Protein AF-A0A7S2WXE4-F1 (afdb_monomer_lite)

InterPro domains:
  IPR039902 Coiled-coil domain-containing protein CCDC148/CCDC112 [PTHR21549] (3-96)

Sequence (103 aa):
HLRLERLAASVAPEVEADPARARAHTFASSSMFEEDGEGRAFHDVHGYFDEKLFQDQRFRITEALRAAGLHATDYGRSVLTDIKSNVQHRPDMRTTYDKMVHR

pLDDT: mean 78.9, std 12.96, range [42.22, 96.81]

Radius of gyration: 27.21 Å; chains: 1; bounding box: 42×40×73 Å

Secondary structure (DSSP, 8-state):
-HHHHHHHHHT-------HHHHHSPPHHHHHHHHHS-TT-SS-------HHHHHHSHHHHHHHHHHHTT-TTSHHHHHHHHHPPP--PPPTT---HHHHHHT-

Organism: NCBI:txid1764295

Foldseek 3Di:
DVVVVVVCVVPPDPDPPDVVVVPDDDPVRVVVCVVVPPDDPDDDDPDDDPVVQVVWPLSVLCVVCVVVVNCPPPVNVVVSVPDDTPDDDDPVDDDPVNVVVVD

Structure (mmCIF, N/CA/C/O backbone):
data_AF-A0A7S2WXE4-F1
#
_entry.id   AF-A0A7S2WXE4-F1
#
loop_
_atom_site.group_PDB
_atom_site.id
_atom_site.type_symbol
_atom_site.label_atom_id
_atom_site.label_alt_id
_atom_site.label_comp_id
_atom_site.label_asym_id
_atom_site.label_entity_id
_atom_site.label_seq_id
_atom_site.pdbx_PDB_ins_code
_atom_site.Cartn_x
_atom_site.Cartn_y
_atom_site.Cartn_z
_atom_site.occupancy
_atom_site.B_iso_or_equiv
_atom_site.auth_seq_id
_atom_site.auth_comp_id
_atom_site.auth_asym_id
_atom_site.auth_atom_id
_atom_site.pdbx_PDB_model_num
ATOM 1 N N . HIS A 1 1 ? 1.929 14.724 -48.191 1.00 63.19 1 HIS A N 1
ATOM 2 C CA . HIS A 1 1 ? 2.956 13.665 -48.247 1.00 63.19 1 HIS A CA 1
ATOM 3 C C . HIS A 1 1 ? 4.350 14.230 -48.538 1.00 63.19 1 HIS A C 1
ATOM 5 O O . HIS A 1 1 ? 5.151 14.262 -47.614 1.00 63.19 1 HIS A O 1
ATOM 11 N N . LEU A 1 2 ? 4.591 14.871 -49.689 1.00 81.25 2 LEU A N 1
ATOM 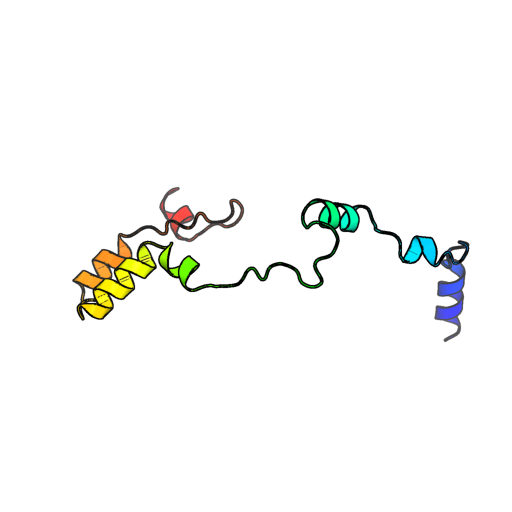12 C CA . LEU A 1 2 ? 5.921 15.380 -50.101 1.00 81.25 2 LEU A CA 1
ATOM 13 C C . LEU A 1 2 ? 6.679 16.296 -49.112 1.00 81.25 2 LEU A C 1
ATOM 15 O O . LEU A 1 2 ? 7.904 16.254 -49.038 1.00 81.25 2 LEU A O 1
ATOM 19 N N . ARG A 1 3 ? 5.983 17.149 -48.347 1.00 89.06 3 ARG A N 1
ATOM 20 C CA . ARG A 1 3 ? 6.636 18.040 -47.365 1.00 89.06 3 ARG A CA 1
ATOM 21 C C . ARG A 1 3 ? 7.254 17.265 -46.197 1.00 89.06 3 ARG A C 1
ATOM 23 O O . ARG A 1 3 ? 8.330 17.629 -45.738 1.00 89.06 3 ARG A O 1
ATOM 30 N N . LEU A 1 4 ? 6.564 16.230 -45.720 1.00 88.62 4 LEU A N 1
ATOM 31 C CA . LEU A 1 4 ? 7.023 15.417 -44.592 1.00 88.62 4 LEU A CA 1
ATOM 32 C C . LEU A 1 4 ? 8.195 14.528 -45.008 1.00 88.62 4 LEU A C 1
ATOM 34 O O . LEU A 1 4 ? 9.157 14.419 -44.262 1.00 88.62 4 LEU A O 1
ATOM 38 N N . GLU A 1 5 ? 8.158 13.983 -46.225 1.00 88.75 5 GLU A N 1
ATOM 39 C CA . GLU A 1 5 ? 9.248 13.181 -46.796 1.00 88.75 5 GLU A CA 1
ATOM 40 C C . GLU A 1 5 ? 10.547 13.985 -46.940 1.00 88.75 5 GLU A C 1
ATOM 42 O O . GLU A 1 5 ? 11.608 13.509 -46.546 1.00 88.75 5 GLU A O 1
ATOM 47 N N . ARG A 1 6 ? 10.478 15.238 -47.418 1.00 90.19 6 ARG A N 1
ATOM 48 C CA . ARG A 1 6 ? 11.661 16.120 -47.471 1.00 90.19 6 ARG A CA 1
ATOM 49 C C . ARG A 1 6 ? 12.225 16.437 -46.092 1.00 90.19 6 ARG A C 1
ATOM 51 O O . ARG A 1 6 ? 13.438 16.488 -45.930 1.00 90.19 6 ARG A O 1
ATOM 58 N N . LEU A 1 7 ? 11.350 16.675 -45.117 1.00 89.44 7 LEU A N 1
ATOM 59 C CA . LEU A 1 7 ? 11.773 17.011 -43.761 1.00 89.44 7 LEU A CA 1
ATOM 60 C C . LEU A 1 7 ? 12.403 15.793 -43.070 1.00 89.44 7 LEU A C 1
ATOM 62 O O . LEU A 1 7 ? 13.448 15.926 -42.442 1.00 89.44 7 LEU A O 1
ATOM 66 N N . ALA A 1 8 ? 11.837 14.601 -43.280 1.00 85.50 8 ALA A N 1
ATOM 67 C CA . ALA A 1 8 ? 12.426 13.342 -42.839 1.00 85.50 8 ALA A CA 1
ATOM 68 C C . ALA A 1 8 ? 13.804 13.103 -43.474 1.00 85.50 8 ALA A C 1
ATOM 70 O O . ALA A 1 8 ? 14.739 12.766 -42.758 1.00 85.50 8 ALA A O 1
ATOM 71 N N . ALA A 1 9 ? 13.962 13.358 -44.778 1.00 86.69 9 ALA A N 1
ATOM 72 C CA . ALA A 1 9 ? 15.254 13.239 -45.454 1.00 86.69 9 ALA A CA 1
ATOM 73 C C . ALA A 1 9 ? 16.302 14.233 -44.920 1.00 86.69 9 ALA A C 1
ATOM 75 O O . ALA A 1 9 ? 17.467 13.876 -44.799 1.00 86.69 9 ALA A O 1
ATOM 76 N N . SER A 1 10 ? 15.904 15.458 -44.551 1.00 86.94 10 SER A N 1
ATOM 77 C CA . SER A 1 10 ? 16.837 16.471 -44.023 1.00 86.94 10 SER A CA 1
ATOM 78 C C . SER A 1 10 ? 17.375 16.184 -42.618 1.00 86.94 10 SER A C 1
ATOM 80 O O . SER A 1 10 ? 18.373 16.775 -42.220 1.00 86.94 10 SER A O 1
ATOM 82 N N . VAL A 1 11 ? 16.708 15.306 -41.865 1.00 85.62 11 VAL A N 1
ATOM 83 C CA . VAL A 1 11 ? 17.080 14.934 -40.487 1.00 85.62 11 VAL A CA 1
ATOM 84 C C . VAL A 1 11 ? 17.429 13.442 -40.404 1.00 85.62 11 VAL A C 1
ATOM 86 O O . VAL A 1 11 ? 17.654 12.913 -39.319 1.00 85.62 11 VAL A O 1
ATOM 89 N N . ALA A 1 12 ? 17.471 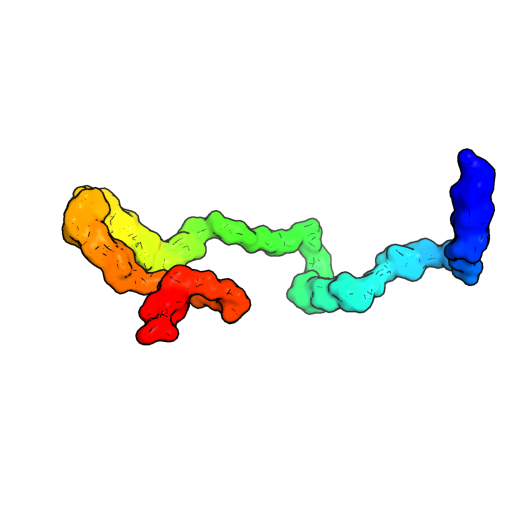12.740 -41.542 1.00 79.69 12 ALA A N 1
ATOM 90 C CA . ALA A 1 12 ? 17.792 11.324 -41.580 1.00 79.69 12 ALA A CA 1
ATOM 91 C C . ALA A 1 12 ? 19.247 11.126 -41.118 1.00 79.69 12 ALA A C 1
ATOM 93 O O . ALA A 1 12 ? 20.157 11.681 -41.734 1.00 79.69 12 ALA A O 1
ATOM 94 N N . PRO A 1 13 ? 19.491 10.370 -40.037 1.00 76.12 13 PRO A N 1
ATOM 95 C CA . PRO A 1 13 ? 20.847 10.120 -39.578 1.00 76.12 13 PRO A CA 1
ATOM 96 C C . PRO A 1 13 ? 21.583 9.241 -40.597 1.00 76.12 13 PRO A C 1
ATOM 98 O O . PRO A 1 13 ? 21.144 8.130 -40.891 1.00 76.12 13 PRO A O 1
ATOM 101 N N . GLU A 1 14 ? 22.719 9.718 -41.112 1.00 77.75 14 GLU A N 1
ATOM 102 C CA . GLU A 1 14 ? 23.666 8.905 -41.887 1.00 77.75 14 GLU A CA 1
ATOM 103 C C . GLU A 1 14 ? 24.438 7.985 -40.938 1.00 77.75 14 GLU A C 1
ATOM 105 O O . GLU A 1 14 ? 25.593 8.217 -40.587 1.00 77.75 14 GLU A O 1
ATOM 110 N N . VAL A 1 15 ? 23.766 6.951 -40.445 1.00 76.88 15 VAL A N 1
ATOM 111 C CA . VAL A 1 15 ? 24.391 5.922 -39.619 1.00 76.88 15 VAL A CA 1
ATOM 112 C C . VAL A 1 15 ? 24.029 4.570 -40.202 1.00 76.88 15 VAL A C 1
ATOM 114 O O . VAL A 1 15 ? 22.874 4.317 -40.542 1.00 76.88 15 VAL A O 1
ATOM 117 N N . GLU A 1 16 ? 25.024 3.695 -40.308 1.00 81.62 16 GLU A N 1
ATOM 118 C CA . GLU A 1 16 ? 24.811 2.323 -40.745 1.00 81.62 16 GLU A CA 1
ATOM 119 C C . GLU A 1 16 ? 23.798 1.623 -39.825 1.00 81.62 16 GLU A C 1
ATOM 121 O O . GLU A 1 16 ? 23.802 1.793 -38.595 1.00 81.62 16 GLU A O 1
ATOM 126 N N . ALA A 1 17 ? 22.894 0.860 -40.441 1.00 80.12 17 ALA A N 1
ATOM 127 C CA . ALA A 1 17 ? 21.902 0.080 -39.725 1.00 80.12 17 ALA A CA 1
ATOM 128 C C . ALA A 1 17 ? 22.608 -1.060 -38.981 1.00 80.12 17 ALA A C 1
ATOM 130 O O . ALA A 1 17 ? 22.860 -2.121 -39.543 1.00 80.12 17 ALA A O 1
ATOM 131 N N . ASP A 1 18 ? 22.919 -0.819 -37.710 1.00 86.19 18 ASP A N 1
ATOM 132 C CA . ASP A 1 18 ? 23.569 -1.780 -36.825 1.00 86.19 18 ASP A CA 1
ATOM 133 C C . ASP A 1 18 ? 22.528 -2.438 -35.896 1.00 86.19 18 ASP A C 1
ATOM 135 O O . ASP A 1 18 ? 22.168 -1.876 -34.849 1.00 86.19 18 ASP A O 1
ATOM 139 N N . PRO A 1 19 ? 22.006 -3.626 -36.260 1.00 84.62 19 PRO A N 1
ATOM 140 C CA . PRO A 1 19 ? 21.029 -4.335 -35.446 1.00 84.62 19 PRO A CA 1
ATOM 141 C C . PRO A 1 19 ? 21.635 -4.901 -34.156 1.00 84.62 19 PRO A C 1
ATOM 143 O O . PRO A 1 19 ? 20.881 -5.199 -33.230 1.00 84.62 19 PRO A O 1
ATOM 146 N N . ALA A 1 20 ? 22.960 -5.073 -34.080 1.00 86.00 20 ALA A N 1
ATOM 147 C CA . ALA A 1 20 ? 23.625 -5.541 -32.870 1.00 86.00 20 ALA A CA 1
ATOM 148 C C . ALA A 1 20 ? 23.649 -4.422 -31.822 1.00 86.00 20 ALA A C 1
ATOM 150 O O . ALA A 1 20 ? 23.194 -4.634 -30.700 1.00 86.00 20 ALA A O 1
ATOM 151 N N . ARG A 1 21 ? 24.038 -3.199 -32.212 1.00 82.06 21 ARG A N 1
ATOM 152 C CA . ARG A 1 21 ? 23.957 -2.007 -31.348 1.00 82.06 21 ARG A CA 1
ATOM 153 C C . ARG A 1 21 ? 22.527 -1.699 -30.915 1.00 82.06 21 ARG A C 1
ATOM 155 O O . ARG A 1 21 ? 22.313 -1.322 -29.771 1.00 82.06 21 ARG A O 1
ATOM 162 N N . ALA A 1 22 ? 21.547 -1.873 -31.802 1.00 82.94 22 ALA A N 1
ATOM 163 C CA . ALA A 1 22 ? 20.144 -1.615 -31.474 1.00 82.94 22 ALA A CA 1
ATOM 164 C C . ALA A 1 22 ? 19.578 -2.567 -30.403 1.00 82.94 22 ALA A C 1
ATOM 166 O O . ALA A 1 22 ? 18.643 -2.198 -29.698 1.00 82.94 22 ALA A O 1
ATOM 167 N N . ARG A 1 23 ? 20.126 -3.786 -30.290 1.00 82.00 23 ARG A N 1
ATOM 168 C CA . ARG A 1 23 ? 19.730 -4.779 -29.276 1.00 82.00 23 ARG A CA 1
ATOM 169 C C . ARG A 1 23 ? 20.653 -4.809 -28.060 1.00 82.00 23 ARG A C 1
ATOM 171 O O . ARG A 1 23 ? 20.346 -5.510 -27.101 1.00 82.00 23 ARG A O 1
ATOM 178 N N . ALA A 1 24 ? 21.776 -4.099 -28.106 1.00 84.12 24 ALA A N 1
ATOM 179 C CA . ALA A 1 24 ? 22.709 -4.035 -26.996 1.00 84.12 24 ALA A CA 1
ATOM 180 C C . ALA A 1 24 ? 22.079 -3.309 -25.799 1.00 84.12 24 ALA A C 1
ATOM 182 O O . ALA A 1 24 ? 21.256 -2.403 -25.955 1.00 84.12 24 ALA A O 1
ATOM 183 N N . HIS A 1 25 ? 22.496 -3.692 -24.593 1.00 80.75 25 HIS A N 1
ATOM 184 C CA . HIS A 1 25 ? 22.080 -2.997 -23.384 1.00 80.75 25 HIS A CA 1
ATOM 185 C C . HIS A 1 25 ? 22.556 -1.542 -23.422 1.00 80.75 25 HIS A C 1
ATOM 187 O O . HIS A 1 25 ? 23.716 -1.235 -23.689 1.00 80.75 25 HIS A O 1
ATOM 193 N N . THR A 1 26 ? 21.637 -0.632 -23.129 1.00 82.81 26 THR A N 1
ATOM 194 C CA . THR A 1 26 ? 21.961 0.760 -22.819 1.00 82.81 26 THR A CA 1
ATOM 195 C C . THR A 1 26 ? 22.488 0.868 -21.392 1.00 82.81 26 THR A C 1
ATOM 197 O O . THR A 1 26 ? 22.179 0.013 -20.562 1.00 82.81 26 THR A O 1
ATOM 200 N N . PHE A 1 27 ? 23.197 1.955 -21.079 1.00 77.69 27 PHE A N 1
ATOM 201 C CA . PHE A 1 27 ? 23.725 2.223 -19.734 1.00 77.69 27 PHE A CA 1
ATOM 202 C C . PHE A 1 27 ? 22.648 2.158 -18.632 1.00 77.69 27 PHE A C 1
ATOM 204 O O . PHE A 1 27 ? 22.893 1.646 -17.545 1.00 77.69 27 PHE A O 1
ATOM 211 N N . ALA A 1 28 ? 21.434 2.634 -18.930 1.00 73.00 28 ALA A N 1
ATOM 212 C CA . ALA A 1 28 ? 20.302 2.569 -18.005 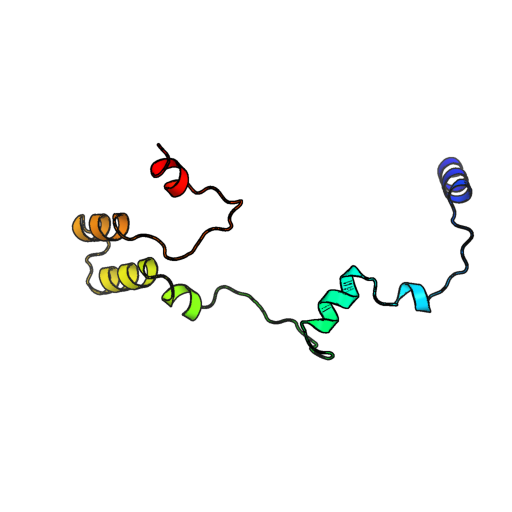1.00 73.00 28 ALA A CA 1
ATOM 213 C C . ALA A 1 28 ? 19.741 1.146 -17.844 1.00 73.00 28 ALA A C 1
ATOM 215 O O . ALA A 1 28 ? 19.291 0.780 -16.766 1.00 73.00 28 ALA A O 1
ATOM 216 N N . SER A 1 29 ? 19.760 0.334 -18.906 1.00 68.94 29 SER A N 1
ATOM 217 C CA . SER A 1 29 ? 19.330 -1.064 -18.804 1.00 68.94 29 SER A CA 1
ATOM 218 C C . SER A 1 29 ? 20.394 -1.954 -18.167 1.00 68.94 29 SER A C 1
ATOM 220 O O . SER A 1 29 ? 20.035 -2.863 -17.434 1.00 68.94 29 SER A O 1
ATOM 222 N N . SER A 1 30 ? 21.688 -1.694 -18.388 1.00 69.75 30 SER A N 1
ATOM 223 C CA . SER A 1 30 ? 22.769 -2.518 -17.833 1.00 69.75 30 SER A CA 1
ATOM 224 C C . SER A 1 30 ? 22.813 -2.465 -16.309 1.00 69.75 30 SER A C 1
ATOM 226 O O . SER A 1 30 ? 23.080 -3.483 -15.688 1.00 69.75 30 SER A O 1
ATOM 228 N N . SER A 1 31 ? 22.474 -1.326 -15.691 1.00 66.38 31 SER A N 1
ATOM 229 C CA . SER A 1 31 ? 22.403 -1.235 -14.226 1.00 66.38 31 SER A CA 1
ATOM 230 C C . SER A 1 31 ? 21.303 -2.106 -13.612 1.00 66.38 31 SER A C 1
ATOM 232 O O . SER A 1 31 ? 21.438 -2.506 -12.465 1.00 66.38 31 SER A O 1
ATOM 234 N N . MET A 1 32 ? 20.234 -2.421 -14.355 1.00 60.38 32 MET A N 1
ATOM 235 C CA . MET A 1 32 ? 19.175 -3.320 -13.870 1.00 60.38 32 MET A CA 1
ATOM 236 C C . MET A 1 32 ? 19.600 -4.796 -13.906 1.00 60.38 32 MET A C 1
ATOM 238 O O . MET A 1 32 ? 19.147 -5.574 -13.075 1.00 60.38 32 MET A O 1
ATOM 242 N N . PHE A 1 33 ? 20.473 -5.183 -14.843 1.00 58.44 33 PHE A N 1
ATOM 243 C CA . PHE A 1 33 ? 20.957 -6.566 -14.969 1.00 58.44 33 PHE A CA 1
ATOM 244 C C . PHE A 1 33 ? 21.973 -6.953 -13.885 1.00 58.44 33 PHE A C 1
ATOM 246 O O . PHE A 1 33 ? 22.093 -8.131 -13.562 1.00 58.44 33 PHE A O 1
ATOM 253 N N . GLU A 1 34 ? 22.684 -5.979 -13.313 1.00 59.16 34 GLU A N 1
ATOM 254 C CA . GLU A 1 34 ? 23.660 -6.217 -12.239 1.00 59.16 34 GLU A CA 1
ATOM 255 C C . GLU A 1 34 ? 22.989 -6.466 -10.873 1.00 59.16 34 GLU A C 1
ATOM 257 O O . GLU A 1 34 ? 23.520 -7.219 -10.058 1.00 59.16 34 GLU A O 1
ATOM 262 N N . GLU A 1 35 ? 21.823 -5.861 -10.604 1.00 56.22 35 GLU A N 1
ATOM 263 C CA . GLU A 1 35 ? 21.105 -6.029 -9.325 1.00 56.22 35 GLU A CA 1
ATOM 264 C C . GLU A 1 35 ? 20.207 -7.280 -9.305 1.00 56.22 35 GLU A C 1
ATOM 266 O O . GLU A 1 35 ? 20.146 -7.982 -8.293 1.00 56.22 35 GLU A O 1
ATOM 271 N N . ASP A 1 36 ? 19.573 -7.609 -10.434 1.00 54.88 36 ASP A N 1
ATOM 272 C CA . ASP A 1 36 ? 18.672 -8.754 -10.583 1.00 54.88 36 ASP A CA 1
ATOM 273 C C . ASP A 1 36 ? 19.349 -9.831 -11.442 1.00 54.88 36 ASP A C 1
ATOM 275 O O . ASP A 1 36 ? 19.137 -9.896 -12.652 1.00 54.88 36 ASP A O 1
ATOM 279 N N . GLY A 1 37 ? 20.191 -10.653 -10.807 1.00 55.72 37 GLY A N 1
ATOM 280 C CA . GLY A 1 37 ? 21.075 -11.628 -11.457 1.00 55.72 37 GLY A CA 1
ATOM 281 C C . GLY A 1 37 ? 20.535 -12.288 -12.736 1.00 55.72 37 GLY A C 1
ATOM 282 O O . GLY A 1 37 ? 19.383 -12.729 -12.805 1.00 55.72 37 GLY A O 1
ATOM 283 N N . GLU A 1 38 ? 21.415 -12.371 -13.736 1.00 52.78 38 GLU A N 1
ATOM 284 C CA . GLU A 1 38 ? 21.164 -12.899 -15.078 1.00 52.78 38 GLU A CA 1
ATOM 285 C C . GLU A 1 38 ? 20.254 -14.146 -15.071 1.00 52.78 38 GLU A C 1
ATOM 287 O O . GLU A 1 38 ? 20.603 -15.195 -14.529 1.00 52.78 38 GLU A O 1
ATOM 292 N N . GLY A 1 39 ? 19.079 -14.049 -15.708 1.00 59.19 39 GLY A N 1
ATOM 293 C CA . GLY A 1 39 ? 18.263 -15.220 -16.056 1.00 59.19 39 GLY A CA 1
ATOM 294 C C . GLY A 1 39 ? 16.880 -15.343 -15.410 1.00 59.19 39 GLY A C 1
ATOM 295 O O . GLY A 1 39 ? 16.208 -16.352 -15.639 1.00 59.19 39 GLY A O 1
ATOM 296 N N . ARG A 1 40 ? 16.388 -14.357 -14.650 1.00 62.56 40 ARG A N 1
ATOM 297 C CA . ARG A 1 40 ? 14.980 -14.387 -14.211 1.00 62.56 40 ARG A CA 1
ATOM 298 C C . ARG A 1 40 ? 14.040 -13.993 -15.352 1.00 62.56 40 ARG A C 1
ATOM 300 O O . ARG A 1 40 ? 14.059 -12.866 -15.829 1.00 62.56 40 ARG A O 1
ATOM 307 N N . ALA A 1 41 ? 13.173 -14.923 -15.758 1.00 69.44 41 ALA A N 1
ATOM 308 C CA . ALA A 1 41 ? 12.120 -14.666 -16.747 1.00 69.44 41 ALA A CA 1
ATOM 309 C C . ALA A 1 41 ? 11.048 -13.676 -16.245 1.00 69.44 41 ALA A C 1
ATOM 311 O O . ALA A 1 41 ? 10.357 -13.057 -17.050 1.00 69.44 41 ALA A O 1
ATOM 312 N N . PHE A 1 42 ? 10.915 -13.526 -14.924 1.00 68.56 42 PHE A N 1
ATOM 313 C CA . PHE A 1 42 ? 9.994 -12.596 -14.281 1.00 68.56 42 PHE A CA 1
ATOM 314 C C . PHE A 1 42 ? 10.698 -11.886 -13.127 1.00 68.56 42 PHE A C 1
ATOM 316 O O . PHE A 1 42 ? 11.391 -12.527 -12.336 1.00 68.56 42 PHE A O 1
ATOM 323 N N . HIS A 1 43 ? 10.498 -10.573 -13.034 1.00 69.31 43 HIS A N 1
ATOM 324 C CA . HIS A 1 43 ? 10.935 -9.779 -11.889 1.00 69.31 43 HIS A CA 1
ATOM 325 C C . HIS A 1 43 ? 10.120 -10.131 -10.641 1.00 69.31 43 HIS A C 1
ATOM 327 O O . HIS A 1 43 ? 8.985 -10.613 -10.740 1.00 69.31 43 HIS A O 1
ATOM 333 N N . ASP A 1 44 ? 10.685 -9.852 -9.467 1.00 72.31 44 ASP A N 1
ATOM 334 C CA . ASP A 1 44 ? 9.973 -10.029 -8.208 1.00 72.31 44 ASP A CA 1
ATOM 335 C C . ASP A 1 44 ? 8.741 -9.110 -8.174 1.00 72.31 44 ASP A C 1
ATOM 337 O O . ASP A 1 44 ? 8.805 -7.901 -8.410 1.00 72.31 44 ASP A O 1
ATOM 341 N N . VAL A 1 45 ? 7.575 -9.697 -7.898 1.00 74.31 45 VAL A N 1
ATOM 342 C CA . VAL A 1 45 ? 6.323 -8.942 -7.817 1.00 74.31 45 VAL A CA 1
ATOM 343 C C . VAL A 1 45 ? 6.271 -8.239 -6.466 1.00 74.31 45 VAL A C 1
ATOM 345 O O . VAL A 1 45 ? 5.918 -8.828 -5.445 1.00 74.31 45 VAL A O 1
ATOM 348 N N . HIS A 1 46 ? 6.599 -6.952 -6.451 1.00 70.12 46 HIS A N 1
ATOM 349 C CA . HIS A 1 46 ? 6.431 -6.102 -5.275 1.00 70.12 46 HIS A CA 1
ATOM 350 C C . HIS A 1 46 ? 4.967 -5.654 -5.136 1.00 70.12 46 HIS A C 1
ATOM 352 O O . HIS A 1 46 ? 4.598 -4.539 -5.501 1.00 70.12 46 HIS A O 1
ATOM 358 N N . GLY A 1 47 ? 4.119 -6.561 -4.644 1.00 71.69 47 GLY A N 1
ATOM 359 C CA . GLY A 1 47 ? 2.692 -6.333 -4.401 1.00 71.69 47 GLY A CA 1
ATOM 360 C C . GLY A 1 47 ? 2.334 -6.022 -2.943 1.00 71.69 47 GLY A C 1
ATOM 361 O O . GLY A 1 47 ? 3.180 -6.003 -2.045 1.00 71.69 47 GLY A O 1
ATOM 362 N N . TYR A 1 48 ? 1.039 -5.803 -2.704 1.00 70.25 48 TYR A N 1
ATOM 363 C CA . TYR A 1 48 ? 0.469 -5.681 -1.362 1.00 70.25 48 TYR A CA 1
ATOM 364 C C . TYR A 1 48 ? 0.158 -7.074 -0.816 1.00 70.25 48 TYR A C 1
ATOM 366 O O . TYR A 1 48 ? -0.897 -7.633 -1.103 1.00 70.25 48 TYR A O 1
ATOM 374 N N . PHE A 1 49 ? 1.099 -7.638 -0.065 1.00 83.44 49 PHE A N 1
ATOM 375 C CA . PHE A 1 49 ? 0.917 -8.924 0.602 1.00 83.44 49 PHE A CA 1
ATOM 376 C C . PHE A 1 49 ? 0.340 -8.750 2.008 1.00 83.44 49 PHE A C 1
ATOM 378 O O . PHE A 1 49 ? 0.626 -7.756 2.685 1.00 83.44 49 PHE A O 1
ATOM 385 N N . ASP A 1 50 ? -0.411 -9.742 2.480 1.00 83.94 50 ASP A N 1
ATOM 386 C CA . ASP A 1 50 ? -0.995 -9.722 3.822 1.00 83.94 50 ASP A CA 1
ATOM 387 C C . ASP A 1 50 ? 0.091 -9.607 4.900 1.00 83.94 50 ASP A C 1
ATOM 389 O O . ASP A 1 50 ? -0.065 -8.846 5.857 1.00 83.94 50 ASP A O 1
ATOM 393 N N . GLU A 1 51 ? 1.257 -10.243 4.715 1.00 85.31 51 GLU A N 1
ATOM 394 C CA . GLU A 1 51 ? 2.364 -10.119 5.670 1.00 85.31 51 GLU A CA 1
ATOM 395 C C . GLU A 1 51 ? 2.847 -8.669 5.809 1.00 85.31 51 GLU A C 1
ATOM 397 O O . GLU A 1 51 ? 3.263 -8.256 6.893 1.00 85.31 51 GLU A O 1
ATOM 402 N N . LYS A 1 52 ? 2.768 -7.870 4.735 1.00 81.44 52 LYS A N 1
ATOM 403 C CA . LYS A 1 52 ? 3.107 -6.440 4.765 1.00 81.44 52 LYS A CA 1
ATOM 404 C C . LYS A 1 52 ? 2.053 -5.623 5.508 1.00 81.44 52 LYS A C 1
ATOM 406 O O . LYS A 1 52 ? 2.425 -4.687 6.211 1.00 81.44 52 LYS A O 1
ATOM 411 N N . LEU A 1 53 ? 0.773 -5.989 5.424 1.00 83.75 53 LEU A N 1
ATOM 412 C CA . LEU A 1 53 ? -0.291 -5.334 6.197 1.00 83.75 53 LEU A CA 1
ATOM 413 C C . LEU A 1 53 ? -0.097 -5.553 7.701 1.00 83.75 53 LEU A C 1
ATOM 415 O O . LEU A 1 53 ? -0.180 -4.607 8.483 1.00 83.75 53 LEU A O 1
ATOM 419 N N . PHE A 1 54 ? 0.255 -6.774 8.109 1.00 87.81 54 PHE A N 1
ATOM 420 C CA . PHE A 1 54 ? 0.494 -7.097 9.518 1.00 87.81 54 PHE A CA 1
ATOM 421 C C . PHE A 1 54 ? 1.780 -6.480 10.097 1.00 87.81 54 PHE A C 1
ATOM 423 O O . PHE A 1 54 ? 1.933 -6.445 11.321 1.00 87.81 54 PHE A O 1
ATOM 430 N N . GLN A 1 55 ? 2.683 -5.936 9.272 1.00 85.19 55 GLN A N 1
ATOM 431 C CA . GLN A 1 55 ? 3.810 -5.131 9.766 1.00 85.19 55 GLN A CA 1
ATOM 432 C C . GLN A 1 55 ? 3.331 -3.803 10.369 1.00 85.19 55 GLN A C 1
ATOM 434 O O . GLN A 1 55 ? 3.897 -3.341 11.367 1.00 85.19 55 GLN A O 1
ATOM 439 N N . ASP A 1 56 ? 2.253 -3.219 9.836 1.00 86.00 56 ASP A N 1
ATOM 440 C CA . ASP A 1 56 ? 1.678 -1.990 10.376 1.00 86.00 56 ASP A CA 1
ATOM 441 C C . ASP A 1 56 ? 0.988 -2.260 11.727 1.00 86.00 56 ASP A C 1
ATOM 443 O O . ASP A 1 56 ? 0.124 -3.130 11.884 1.00 86.00 56 ASP A O 1
ATOM 447 N N . GLN A 1 57 ? 1.391 -1.505 12.750 1.00 88.44 57 GLN A N 1
ATOM 448 C CA . GLN A 1 57 ? 0.798 -1.579 14.082 1.00 88.44 57 GLN A CA 1
ATOM 449 C C . GLN A 1 57 ? -0.669 -1.123 14.083 1.00 88.44 57 GLN A C 1
ATOM 451 O O . GLN A 1 57 ? -1.487 -1.720 14.785 1.00 88.44 57 GLN A O 1
ATOM 456 N N . ARG A 1 58 ? -1.021 -0.108 13.281 1.00 88.94 58 ARG A N 1
ATOM 457 C CA . ARG A 1 58 ? -2.401 0.386 13.164 1.00 88.94 58 ARG A CA 1
ATOM 458 C C . ARG A 1 58 ? -3.327 -0.709 12.659 1.00 88.94 58 ARG A C 1
ATOM 460 O O . ARG A 1 58 ? -4.405 -0.901 13.219 1.00 88.94 58 ARG A O 1
ATOM 467 N N . PHE A 1 59 ? -2.889 -1.449 11.641 1.00 91.44 59 PHE A N 1
ATOM 468 C CA . PHE A 1 59 ? -3.672 -2.532 11.056 1.00 91.44 59 PHE A CA 1
ATOM 469 C C . PHE A 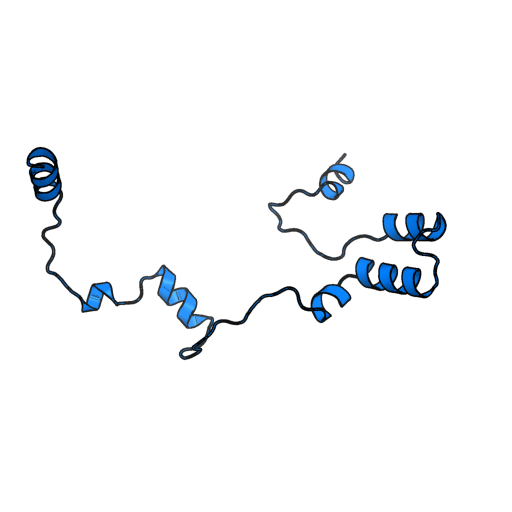1 59 ? -3.931 -3.649 12.075 1.00 91.44 59 PHE A C 1
ATOM 471 O O . PHE A 1 59 ? -5.080 -4.018 12.312 1.00 91.44 59 PHE A O 1
ATOM 478 N N . ARG A 1 60 ? -2.883 -4.102 12.777 1.00 92.12 60 ARG A N 1
ATOM 479 C CA . ARG A 1 60 ? -3.003 -5.122 13.834 1.00 92.12 60 ARG A CA 1
ATOM 480 C C . ARG A 1 60 ? -3.983 -4.733 14.938 1.00 92.12 60 ARG A C 1
ATOM 482 O O . ARG A 1 60 ? -4.800 -5.550 15.354 1.00 92.12 60 ARG A O 1
ATOM 489 N N . ILE A 1 61 ? -3.910 -3.490 15.413 1.00 93.44 61 ILE A N 1
ATOM 490 C CA . ILE A 1 61 ? -4.796 -3.013 16.481 1.00 93.44 61 ILE A CA 1
ATOM 491 C C . ILE A 1 61 ? -6.235 -2.872 15.976 1.00 93.44 61 ILE A C 1
ATOM 493 O O . ILE A 1 61 ? -7.169 -3.226 16.693 1.00 93.44 61 ILE A O 1
ATOM 497 N N . THR A 1 62 ? -6.422 -2.426 14.733 1.00 93.69 62 THR A N 1
ATOM 498 C CA . THR A 1 62 ? -7.746 -2.344 14.097 1.00 93.69 62 THR A CA 1
ATOM 499 C C . THR A 1 62 ? -8.428 -3.710 14.063 1.00 93.69 62 THR A C 1
ATOM 501 O O . THR A 1 62 ? -9.578 -3.829 14.488 1.00 93.69 62 THR A O 1
ATOM 504 N N . GLU A 1 63 ? -7.712 -4.748 13.628 1.00 95.38 63 GLU A N 1
ATOM 505 C CA . GLU A 1 63 ? -8.247 -6.112 13.579 1.00 95.38 63 GLU A CA 1
ATOM 506 C C . GLU A 1 63 ? -8.542 -6.665 14.980 1.00 95.38 63 GLU A C 1
ATOM 508 O O . GLU A 1 63 ? -9.608 -7.240 15.197 1.00 95.38 63 GLU A O 1
ATOM 513 N N . ALA A 1 64 ? -7.681 -6.403 15.970 1.00 95.31 64 ALA A N 1
ATOM 514 C CA . ALA A 1 64 ? -7.941 -6.790 17.359 1.00 95.31 64 ALA A CA 1
ATOM 515 C C . ALA A 1 64 ? -9.200 -6.108 17.935 1.00 95.31 64 ALA A C 1
ATOM 517 O O . ALA A 1 64 ? -10.038 -6.760 18.561 1.00 95.31 64 ALA A O 1
ATOM 518 N N . LEU A 1 65 ? -9.378 -4.806 17.684 1.00 95.88 65 LEU A N 1
ATOM 519 C CA . LEU A 1 65 ? -10.568 -4.058 18.102 1.00 95.88 65 LEU A CA 1
ATOM 520 C C . LEU A 1 65 ? -11.831 -4.542 17.387 1.00 95.88 65 LEU A C 1
ATOM 522 O O . LEU A 1 65 ? -12.909 -4.549 17.984 1.00 95.88 65 LEU A O 1
ATOM 526 N N . ARG A 1 66 ? -11.719 -4.943 16.117 1.00 95.56 66 ARG A N 1
ATOM 527 C CA . ARG A 1 66 ? -12.830 -5.513 15.348 1.00 95.56 66 ARG A CA 1
ATOM 528 C C . ARG A 1 66 ? -13.232 -6.879 15.898 1.00 95.56 66 ARG A C 1
ATOM 530 O O . ARG A 1 66 ? -14.419 -7.089 16.129 1.00 95.56 66 ARG A O 1
ATOM 537 N N . ALA A 1 67 ? -12.266 -7.752 16.180 1.00 96.81 67 ALA A N 1
ATOM 538 C CA . ALA A 1 67 ? -12.509 -9.058 16.792 1.00 96.81 67 ALA A CA 1
ATOM 539 C C . ALA A 1 67 ? -13.173 -8.942 18.177 1.00 96.81 67 ALA A C 1
ATOM 541 O O . ALA A 1 67 ? -14.026 -9.754 18.522 1.00 96.81 67 ALA A O 1
ATOM 542 N N . ALA A 1 68 ? -12.837 -7.898 18.941 1.00 96.38 68 ALA A N 1
ATOM 543 C CA . ALA A 1 68 ? -13.460 -7.596 20.231 1.00 96.38 68 ALA A CA 1
ATOM 544 C C . ALA A 1 68 ? -14.810 -6.851 20.129 1.00 96.38 68 ALA A C 1
ATOM 546 O O . ALA A 1 68 ? -15.424 -6.563 21.154 1.00 96.38 68 ALA A O 1
ATOM 547 N N . GLY A 1 69 ? -15.266 -6.476 18.927 1.00 96.25 69 GLY A N 1
ATOM 548 C CA . GLY A 1 69 ? -16.483 -5.675 18.730 1.00 96.25 69 GLY A CA 1
ATOM 549 C C . GLY A 1 69 ? -16.373 -4.210 19.183 1.00 96.25 69 GLY A C 1
ATOM 550 O O . GLY A 1 69 ? -17.368 -3.490 19.197 1.00 96.25 69 GLY A O 1
ATOM 551 N N . LEU A 1 70 ? -15.172 -3.739 19.527 1.00 96.38 70 LEU A N 1
ATOM 552 C CA . LEU A 1 70 ? -14.922 -2.394 20.057 1.00 96.38 70 LEU A CA 1
ATOM 553 C C . LEU A 1 70 ? -14.566 -1.367 18.977 1.00 96.38 70 LEU A C 1
ATOM 555 O O . LEU A 1 70 ? -14.566 -0.171 19.257 1.00 96.38 70 LEU A O 1
ATOM 559 N N . HIS A 1 71 ? -14.297 -1.798 17.743 1.00 94.19 71 HIS A N 1
ATOM 560 C CA . HIS A 1 71 ? -13.847 -0.934 16.644 1.00 94.19 71 HIS A CA 1
ATOM 561 C C . HIS A 1 71 ? -14.728 0.307 16.413 1.00 94.19 71 HIS A C 1
ATOM 563 O O . HIS A 1 71 ? -14.219 1.390 16.140 1.00 94.19 71 HIS A O 1
ATOM 569 N N . ALA A 1 72 ? -16.053 0.163 16.504 1.00 94.12 72 ALA A N 1
ATOM 570 C CA . ALA A 1 72 ? -16.992 1.260 16.253 1.00 94.12 72 ALA A CA 1
ATOM 571 C C . ALA A 1 72 ? -17.299 2.119 17.496 1.00 94.12 72 ALA A C 1
ATOM 573 O O . ALA A 1 72 ? -18.025 3.106 17.381 1.00 94.12 72 ALA A O 1
ATOM 574 N N . THR A 1 73 ? -16.778 1.748 18.667 1.00 96.50 73 THR A N 1
ATOM 575 C CA . THR A 1 73 ? -16.993 2.480 19.922 1.00 96.50 73 THR A CA 1
ATOM 576 C C . THR A 1 73 ? -16.122 3.731 19.985 1.00 96.50 73 THR A C 1
ATOM 578 O O . THR A 1 73 ? -15.095 3.814 19.310 1.00 96.50 73 THR A O 1
ATOM 581 N N . ASP A 1 74 ? -16.489 4.692 20.832 1.00 95.94 74 ASP A N 1
ATOM 582 C CA . ASP A 1 74 ? -15.677 5.899 21.034 1.00 95.94 74 ASP A CA 1
ATOM 583 C C . ASP A 1 74 ? -14.281 5.566 21.570 1.00 95.94 74 ASP A C 1
ATOM 585 O O . ASP A 1 74 ? -13.301 6.175 2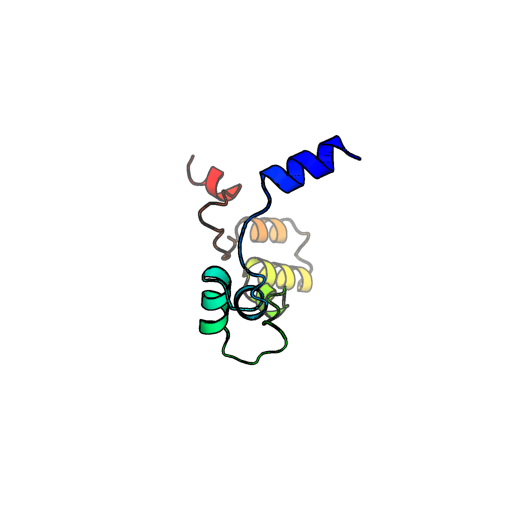1.147 1.00 95.94 74 ASP A O 1
ATOM 589 N N . TYR A 1 75 ? -14.178 4.523 22.401 1.00 94.38 75 TYR A N 1
ATOM 590 C CA . TYR A 1 75 ? -12.901 3.972 22.852 1.00 94.38 75 TYR A CA 1
ATOM 591 C C . TYR A 1 75 ? -12.062 3.423 21.690 1.00 94.38 75 TYR A C 1
ATOM 593 O O . TYR A 1 75 ? -10.885 3.749 21.555 1.00 94.38 75 TYR A O 1
ATOM 601 N N . GLY A 1 76 ? -12.661 2.617 20.809 1.00 94.44 76 GLY A N 1
ATOM 602 C CA . GLY A 1 76 ? -11.960 2.099 19.631 1.00 94.44 76 GLY A CA 1
ATOM 603 C C . GLY A 1 76 ? -11.453 3.225 18.726 1.00 94.44 76 GLY A C 1
ATOM 604 O O . GLY A 1 76 ? -10.307 3.196 18.279 1.00 94.44 76 GLY A O 1
ATOM 605 N N . ARG A 1 77 ? -12.275 4.261 18.516 1.00 92.75 77 ARG A N 1
ATOM 606 C CA . ARG A 1 77 ? -11.901 5.440 17.719 1.00 92.75 77 ARG A CA 1
ATOM 607 C C . ARG A 1 77 ? -10.777 6.253 18.358 1.00 92.75 77 ARG A C 1
ATOM 609 O O . ARG A 1 77 ? -9.874 6.677 17.634 1.00 92.75 77 ARG A O 1
ATOM 616 N N . SER A 1 78 ? -10.807 6.470 19.675 1.00 93.56 78 SER A N 1
ATOM 617 C CA . SER A 1 78 ? -9.748 7.216 20.366 1.00 93.56 78 SER A CA 1
ATOM 618 C C . SER A 1 78 ? -8.413 6.481 20.260 1.00 93.56 78 SER A C 1
ATOM 620 O O . SER A 1 78 ? -7.427 7.065 19.821 1.00 93.56 78 SER A O 1
ATOM 622 N N . VAL A 1 79 ? -8.413 5.169 20.523 1.00 93.31 79 VAL A N 1
ATOM 623 C CA . VAL A 1 79 ? -7.215 4.325 20.408 1.00 93.31 79 VAL A CA 1
ATOM 624 C C . VAL A 1 79 ? -6.625 4.383 18.995 1.00 93.31 79 VAL A C 1
ATOM 626 O O . VAL A 1 79 ? -5.424 4.592 18.846 1.00 93.31 79 VAL A O 1
ATOM 629 N N . LEU A 1 80 ? -7.447 4.252 17.947 1.00 90.75 80 LEU A N 1
ATOM 630 C CA . LEU A 1 80 ? -6.972 4.304 16.556 1.00 90.75 80 LEU A CA 1
ATOM 631 C C . LEU A 1 80 ? -6.412 5.671 16.144 1.00 90.75 80 LEU A C 1
ATOM 633 O O . LEU A 1 80 ? -5.511 5.728 15.306 1.00 90.75 80 LEU A O 1
ATOM 637 N N . THR A 1 81 ? -6.921 6.754 16.729 1.00 88.00 81 THR A N 1
ATOM 638 C CA . THR A 1 81 ? -6.459 8.120 16.437 1.00 88.00 81 THR A CA 1
ATOM 639 C C . THR A 1 81 ? -5.070 8.382 17.022 1.00 88.00 81 THR A C 1
ATOM 641 O O . THR A 1 81 ? -4.240 9.030 16.378 1.00 88.00 81 THR A O 1
ATOM 644 N N . ASP A 1 82 ? -4.796 7.833 18.206 1.00 89.19 82 ASP A N 1
ATOM 645 C CA . ASP A 1 82 ? -3.542 8.054 18.932 1.00 89.19 82 ASP A CA 1
ATOM 646 C C . ASP A 1 82 ? -2.362 7.254 18.355 1.00 89.19 82 ASP A C 1
ATOM 648 O O . ASP A 1 82 ? -1.199 7.653 18.478 1.00 89.19 82 ASP A O 1
ATOM 652 N N . ILE A 1 83 ? -2.630 6.128 17.686 1.00 87.31 83 ILE A N 1
ATOM 653 C CA . ILE A 1 83 ? -1.577 5.273 17.128 1.00 87.31 83 ILE A CA 1
ATOM 654 C C . ILE A 1 83 ? -0.945 5.955 15.913 1.00 87.31 83 ILE A C 1
ATOM 656 O O . ILE A 1 83 ? -1.626 6.325 14.955 1.00 87.31 83 ILE A O 1
ATOM 660 N N . LYS A 1 84 ? 0.386 6.064 15.894 1.00 77.44 84 LYS A N 1
ATOM 661 C CA . LYS A 1 84 ? 1.153 6.549 14.736 1.00 77.44 84 LYS A CA 1
ATOM 662 C C . LYS A 1 84 ? 1.407 5.421 13.731 1.00 77.44 84 LYS A C 1
ATOM 664 O O . LYS A 1 84 ? 1.600 4.275 14.120 1.00 77.44 84 LYS A O 1
ATOM 669 N N . SER A 1 85 ? 1.402 5.750 12.438 1.00 71.75 85 SER A N 1
ATOM 670 C CA . SER A 1 85 ? 1.847 4.805 11.406 1.00 71.75 85 SER A CA 1
ATOM 671 C C . SER A 1 85 ? 3.349 4.637 11.555 1.00 71.75 85 SER A C 1
ATOM 673 O O . SER A 1 85 ? 4.060 5.629 11.709 1.00 71.75 85 SER A O 1
ATOM 675 N N . ASN A 1 86 ? 3.823 3.395 11.503 1.00 69.88 86 ASN A N 1
ATOM 676 C CA . ASN A 1 86 ? 5.256 3.114 11.467 1.00 69.88 86 ASN A CA 1
ATOM 677 C C . ASN A 1 86 ? 5.824 3.195 10.035 1.00 69.88 86 ASN A C 1
ATOM 679 O O . ASN A 1 86 ? 7.028 3.069 9.825 1.00 69.88 86 ASN A O 1
ATOM 683 N N . VAL A 1 87 ? 4.968 3.401 9.030 1.00 71.25 87 VAL A N 1
ATOM 684 C CA . VAL A 1 87 ? 5.399 3.557 7.642 1.00 71.25 87 VAL A CA 1
ATOM 685 C C . VAL A 1 87 ? 5.980 4.956 7.478 1.00 71.25 87 VAL A C 1
ATOM 687 O O . VAL A 1 87 ? 5.250 5.947 7.461 1.00 71.25 87 VAL A O 1
ATOM 690 N N . GLN A 1 88 ? 7.307 5.028 7.369 1.00 69.12 88 GLN A N 1
ATOM 691 C CA . GLN A 1 88 ? 7.991 6.255 6.981 1.00 69.12 88 GLN A CA 1
ATOM 692 C C . GLN A 1 88 ? 7.567 6.617 5.559 1.00 69.12 88 GLN A C 1
ATOM 694 O O . GLN A 1 88 ? 7.690 5.816 4.630 1.00 69.12 88 GLN A O 1
ATOM 699 N N . HIS A 1 89 ? 7.044 7.826 5.395 1.00 71.56 89 HIS A N 1
ATOM 700 C CA . HIS A 1 89 ? 6.738 8.350 4.075 1.00 71.56 89 HIS A CA 1
ATOM 701 C C . HIS A 1 89 ? 8.036 8.689 3.346 1.00 71.56 89 HIS A C 1
ATOM 703 O O . HIS A 1 89 ? 9.065 8.962 3.969 1.00 71.56 89 HIS A O 1
ATOM 709 N N . ARG A 1 90 ? 8.003 8.656 2.009 1.00 74.50 90 ARG A N 1
ATOM 710 C CA . ARG A 1 90 ? 9.162 9.097 1.227 1.00 74.50 90 ARG A CA 1
ATOM 711 C C . ARG A 1 90 ? 9.482 10.562 1.583 1.00 74.50 90 ARG A C 1
ATOM 713 O O . ARG A 1 90 ? 8.544 11.323 1.817 1.00 74.50 90 ARG A O 1
ATOM 720 N N . PRO A 1 91 ? 10.760 10.979 1.616 1.00 73.06 91 PRO A N 1
ATOM 721 C CA . PRO A 1 91 ? 11.163 12.295 2.135 1.00 73.06 91 PRO A CA 1
ATOM 722 C C . PRO A 1 91 ? 10.537 13.494 1.403 1.00 73.06 91 PRO A C 1
ATOM 724 O O . PRO A 1 91 ? 10.367 14.567 1.976 1.00 73.06 91 PRO A O 1
ATOM 727 N N . ASP A 1 92 ? 10.197 13.319 0.127 1.00 80.62 92 ASP A N 1
ATOM 728 C CA . ASP A 1 92 ? 9.526 14.296 -0.732 1.00 80.62 92 ASP A CA 1
ATOM 729 C C . ASP A 1 92 ? 8.003 14.363 -0.504 1.00 80.62 92 ASP A C 1
ATOM 731 O O . ASP A 1 92 ? 7.338 15.323 -0.903 1.00 80.62 92 ASP A O 1
ATOM 735 N N . MET A 1 93 ? 7.440 13.366 0.176 1.00 78.62 93 MET A N 1
ATOM 736 C CA . MET A 1 93 ? 6.009 13.176 0.346 1.00 78.62 93 MET A CA 1
ATOM 737 C C . MET A 1 93 ? 5.546 13.773 1.679 1.00 78.62 93 MET A C 1
ATOM 739 O O . MET A 1 93 ? 5.596 13.135 2.726 1.00 78.62 93 MET A O 1
ATOM 743 N N . ARG A 1 94 ? 5.059 15.019 1.645 1.00 68.25 94 ARG A N 1
ATOM 744 C CA . ARG A 1 94 ? 4.507 15.685 2.837 1.00 68.25 94 ARG A CA 1
ATOM 745 C C . ARG A 1 94 ? 3.140 15.118 3.195 1.00 68.25 94 ARG A C 1
ATOM 747 O O . ARG A 1 94 ? 2.175 15.305 2.449 1.00 68.25 94 ARG A O 1
ATOM 754 N N . THR A 1 95 ? 3.023 14.521 4.372 1.00 66.81 95 THR A N 1
ATOM 755 C CA . THR A 1 95 ? 1.733 14.067 4.892 1.00 66.81 95 THR A CA 1
ATOM 756 C C . THR A 1 95 ? 1.008 15.161 5.665 1.00 66.81 95 THR A C 1
ATOM 758 O O . THR A 1 95 ? 1.587 16.166 6.083 1.00 66.81 95 THR A O 1
ATOM 761 N N . THR A 1 96 ? -0.289 14.965 5.899 1.00 64.38 96 THR A N 1
ATOM 762 C CA . THR A 1 96 ? -1.071 15.828 6.795 1.00 64.38 96 THR A CA 1
ATOM 763 C C . THR A 1 96 ? -0.513 15.818 8.225 1.00 64.38 96 THR A C 1
ATOM 765 O O . THR A 1 96 ? -0.567 16.847 8.892 1.00 64.38 96 THR A O 1
ATOM 768 N N . TYR A 1 97 ? 0.086 14.704 8.670 1.00 62.44 97 TYR A N 1
ATOM 769 C CA . TYR A 1 97 ? 0.747 14.606 9.976 1.00 62.44 97 TYR A CA 1
ATOM 770 C C . TYR A 1 97 ? 2.029 15.449 10.044 1.00 62.44 97 TYR A C 1
ATOM 772 O O . TYR A 1 97 ? 2.240 16.139 11.041 1.00 62.44 97 TYR A O 1
ATOM 780 N N . ASP A 1 98 ? 2.833 15.499 8.976 1.00 62.31 98 ASP A N 1
ATOM 781 C CA . ASP A 1 98 ? 4.052 16.328 8.945 1.00 62.31 98 ASP A CA 1
ATOM 782 C C . ASP A 1 98 ? 3.735 17.820 9.076 1.00 62.31 98 ASP A C 1
ATOM 784 O O . ASP A 1 98 ? 4.470 18.564 9.728 1.00 62.31 98 ASP A O 1
ATOM 788 N N . LYS A 1 99 ? 2.601 18.249 8.503 1.00 58.72 99 LYS A N 1
ATOM 789 C CA . LYS A 1 99 ? 2.100 19.628 8.606 1.00 58.72 99 LYS A CA 1
ATOM 790 C C . LYS A 1 99 ? 1.622 19.997 10.014 1.00 58.72 99 LYS A C 1
ATOM 792 O O . LYS A 1 99 ? 1.610 21.179 10.338 1.00 58.72 99 LYS A O 1
ATOM 797 N N . MET A 1 100 ? 1.202 19.022 10.822 1.00 59.56 100 MET A N 1
ATOM 798 C CA . MET A 1 100 ? 0.717 19.253 12.189 1.00 59.56 100 MET A CA 1
ATOM 799 C C . MET A 1 100 ? 1.852 19.315 13.219 1.00 59.56 100 MET A C 1
ATOM 801 O O . MET A 1 100 ? 1.711 20.011 14.215 1.00 59.56 100 MET A O 1
ATOM 805 N N . VAL A 1 101 ? 2.969 18.615 12.984 1.00 55.56 101 VAL A N 1
ATOM 806 C CA . VAL A 1 101 ? 4.116 18.558 13.915 1.00 55.56 101 VAL A CA 1
ATOM 807 C C . VAL A 1 101 ? 5.050 19.770 13.786 1.00 55.56 101 VAL A C 1
ATOM 809 O O . VAL A 1 101 ? 5.702 20.138 14.7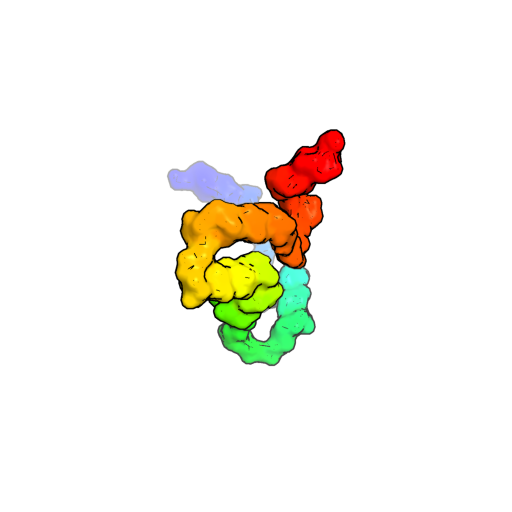56 1.00 55.56 101 VAL A O 1
ATOM 812 N N . HIS A 1 102 ? 5.101 20.416 12.619 1.00 51.03 102 HIS A N 1
ATOM 813 C CA . HIS A 1 102 ? 5.982 21.564 12.347 1.00 51.03 102 HIS A CA 1
ATOM 814 C C . HIS A 1 102 ? 5.258 22.921 12.416 1.00 51.03 102 HIS A C 1
ATOM 816 O O . HIS A 1 102 ? 5.586 23.829 11.648 1.00 51.03 102 HIS A O 1
ATOM 822 N N . ARG A 1 103 ? 4.243 23.050 13.275 1.00 42.22 103 ARG A N 1
ATOM 823 C CA . ARG A 1 103 ? 3.477 24.291 13.451 1.00 42.22 103 ARG A CA 1
ATOM 824 C C . ARG A 1 103 ? 3.793 24.972 14.773 1.00 42.22 103 ARG A C 1
ATOM 826 O O . ARG A 1 103 ? 4.000 24.241 15.762 1.00 42.22 103 ARG A O 1
#